Protein AF-K2A8J6-F1 (afdb_monomer_lite)

Foldseek 3Di:
DDDDDDDDPDPPDDQPPLVVLVVVLVVQAPPFPCQVVNVVSQVQWDWDDWDQVPPPQGIWTWIARPSNQKIWIAHDPRNHGNDIGGHDDPPD

pLDDT: mean 88.0, std 15.12, range [45.47, 98.56]

Sequence (92 aa):
IEMSASYVEGAVTTPTEWDAVLEEARSLIQVDGQGAYALSLFTDKVLIETDTIGVGTGPVDYYYSAGADVTLKYERSYDVVLDIMDGETSAF

Structure (mmCIF, N/CA/C/O backbone):
data_AF-K2A8J6-F1
#
_entry.id   AF-K2A8J6-F1
#
loop_
_atom_site.group_PDB
_atom_site.id
_atom_site.type_symbol
_atom_site.label_atom_id
_atom_site.label_alt_id
_atom_site.label_comp_id
_atom_site.label_asym_id
_atom_site.label_entity_id
_atom_site.label_seq_id
_atom_site.pdbx_PDB_ins_code
_atom_site.Cartn_x
_atom_site.Cartn_y
_atom_site.Cartn_z
_atom_site.occupancy
_atom_site.B_iso_or_equiv
_atom_site.auth_seq_id
_atom_site.auth_comp_id
_atom_site.auth_asym_id
_atom_site.auth_atom_id
_atom_site.pdbx_PDB_model_num
ATOM 1 N N . ILE A 1 1 ? -23.430 -18.718 -20.780 1.00 50.50 1 ILE A N 1
ATOM 2 C CA . ILE A 1 1 ? -22.750 -17.735 -21.651 1.00 50.50 1 ILE A CA 1
ATOM 3 C C . ILE A 1 1 ? -21.298 -18.172 -21.686 1.00 50.50 1 ILE A C 1
ATOM 5 O O . ILE A 1 1 ? -20.656 -18.125 -20.646 1.00 50.50 1 ILE A O 1
ATOM 9 N N . GLU A 1 2 ? -20.837 -18.736 -22.799 1.00 45.47 2 GLU A N 1
ATOM 10 C CA . GLU A 1 2 ? -19.434 -19.1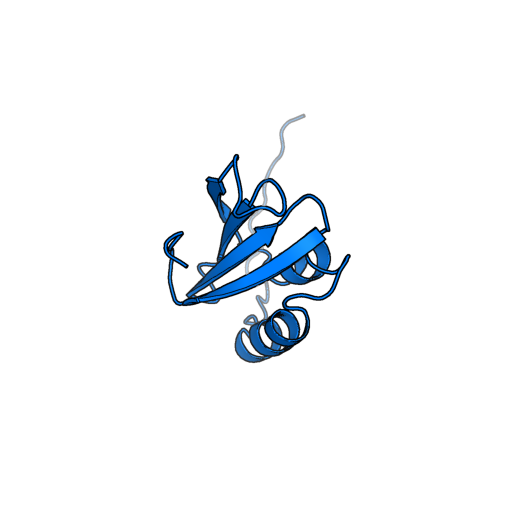30 -22.964 1.00 45.47 2 GLU A CA 1
ATOM 11 C C . GLU A 1 2 ? -18.609 -17.869 -23.246 1.00 45.47 2 GLU A C 1
ATOM 13 O O . GLU A 1 2 ? -18.893 -17.144 -24.197 1.00 45.47 2 GLU A O 1
ATOM 18 N N . MET A 1 3 ? -17.632 -17.564 -22.390 1.00 51.97 3 MET A N 1
ATOM 19 C CA . MET A 1 3 ? -16.663 -16.498 -22.646 1.00 51.97 3 MET A CA 1
ATOM 20 C C . MET A 1 3 ? -15.539 -17.064 -23.514 1.00 51.97 3 MET A C 1
ATOM 22 O O . MET A 1 3 ? -14.725 -17.853 -23.043 1.00 51.97 3 MET A O 1
ATOM 26 N N . SER A 1 4 ? -15.487 -16.660 -24.780 1.00 63.47 4 SER A N 1
ATOM 27 C CA . SER A 1 4 ? -14.341 -16.911 -25.654 1.00 63.47 4 SER A CA 1
ATOM 28 C C . SER A 1 4 ? -13.329 -15.775 -25.497 1.00 63.47 4 SER A C 1
ATOM 30 O O . SER A 1 4 ? -13.622 -14.638 -25.867 1.00 63.47 4 SER A O 1
ATOM 32 N N . ALA A 1 5 ? -12.144 -16.064 -24.960 1.00 66.94 5 ALA A N 1
ATOM 33 C CA . ALA A 1 5 ? -11.023 -15.129 -24.987 1.00 66.94 5 ALA A CA 1
ATOM 34 C C . ALA A 1 5 ? -10.276 -15.276 -26.323 1.00 66.94 5 ALA A C 1
ATOM 36 O O . ALA A 1 5 ? -9.818 -16.367 -26.661 1.00 66.94 5 ALA A O 1
ATOM 37 N N . SER A 1 6 ? -10.164 -14.193 -27.094 1.00 62.78 6 SER A N 1
ATOM 38 C CA . SER A 1 6 ? -9.348 -14.138 -28.310 1.00 62.78 6 SER A CA 1
ATOM 39 C C . SER A 1 6 ? -8.014 -13.462 -28.008 1.00 62.78 6 SER A C 1
ATOM 41 O O . SER A 1 6 ? -7.993 -12.337 -27.512 1.00 62.78 6 SER A O 1
ATOM 43 N N . TYR A 1 7 ? -6.910 -14.133 -28.330 1.00 67.12 7 TYR A N 1
ATOM 44 C CA . TYR A 1 7 ? -5.575 -13.543 -28.276 1.00 67.12 7 TYR A CA 1
ATOM 45 C C . TYR A 1 7 ? -5.451 -12.432 -29.329 1.00 67.12 7 TYR A C 1
ATOM 47 O O . TYR A 1 7 ? -5.783 -12.650 -30.495 1.00 67.12 7 TYR A O 1
ATOM 55 N N . VAL A 1 8 ? -4.985 -11.253 -28.916 1.00 73.94 8 VAL A N 1
ATOM 56 C CA . VAL A 1 8 ? -4.675 -10.138 -29.818 1.00 73.94 8 VAL A CA 1
ATOM 57 C C . VAL A 1 8 ? -3.159 -10.002 -29.874 1.00 73.94 8 VAL A C 1
ATOM 59 O O . VAL A 1 8 ? -2.522 -9.609 -28.898 1.00 73.94 8 VAL A O 1
ATOM 62 N N . GLU A 1 9 ? -2.578 -10.364 -31.013 1.00 45.75 9 GLU A N 1
ATOM 63 C CA . GLU A 1 9 ? -1.149 -10.207 -31.268 1.00 45.75 9 GLU A CA 1
ATOM 64 C C . GLU A 1 9 ? -0.848 -8.714 -31.471 1.00 45.75 9 GLU A C 1
ATOM 66 O O . GLU A 1 9 ? -1.436 -8.068 -32.338 1.00 45.75 9 GLU A O 1
ATOM 71 N N . GLY A 1 10 ? 0.025 -8.147 -30.633 1.00 53.59 10 GLY A N 1
ATOM 72 C CA . GLY A 1 10 ? 0.392 -6.728 -30.696 1.00 53.59 10 GLY A CA 1
ATOM 73 C C . GLY A 1 10 ? -0.291 -5.818 -29.673 1.00 53.59 10 GLY A C 1
ATOM 74 O O . GLY A 1 10 ? -0.347 -4.609 -29.893 1.00 53.59 10 GLY A O 1
ATOM 75 N N . ALA A 1 11 ? -0.789 -6.354 -28.552 1.00 54.59 11 ALA A N 1
ATOM 76 C CA . ALA A 1 11 ? -1.124 -5.519 -27.401 1.00 54.59 11 ALA A CA 1
ATOM 77 C C . ALA A 1 11 ? 0.118 -4.708 -26.993 1.00 54.59 11 ALA A C 1
ATOM 79 O O . ALA A 1 11 ? 1.107 -5.256 -26.509 1.00 54.59 11 ALA A O 1
ATOM 80 N N . VAL A 1 12 ? 0.077 -3.399 -27.238 1.00 51.06 12 VAL A N 1
ATOM 81 C CA . VAL A 1 12 ? 1.106 -2.472 -26.776 1.00 51.06 12 VAL A CA 1
ATOM 82 C C . VAL A 1 12 ? 0.929 -2.352 -25.270 1.00 51.06 12 VAL A C 1
ATOM 84 O O . VAL A 1 12 ? 0.079 -1.608 -24.789 1.00 51.06 12 VAL A O 1
ATOM 87 N N . THR A 1 13 ? 1.696 -3.131 -24.515 1.00 57.62 13 THR A N 1
ATOM 88 C CA . THR A 1 13 ? 1.862 -2.899 -23.085 1.00 57.62 13 THR A CA 1
ATOM 89 C C . THR A 1 13 ? 2.850 -1.752 -22.952 1.00 57.62 13 THR A C 1
ATOM 91 O O . THR A 1 13 ? 4.051 -1.947 -23.146 1.00 57.62 13 THR A O 1
ATOM 94 N N . THR A 1 14 ? 2.365 -0.541 -22.685 1.00 62.47 14 THR A N 1
ATOM 95 C CA . THR A 1 14 ? 3.257 0.509 -22.191 1.00 62.47 14 THR A CA 1
ATOM 96 C C . THR A 1 14 ? 3.864 -0.015 -20.890 1.00 62.47 14 THR A C 1
ATOM 98 O O . THR A 1 14 ? 3.093 -0.427 -20.018 1.00 62.47 14 THR A O 1
ATOM 101 N N . PRO A 1 15 ? 5.199 -0.082 -20.758 1.00 72.19 15 PRO A N 1
ATOM 102 C CA . PRO A 1 15 ? 5.817 -0.419 -19.486 1.00 72.19 15 PRO A CA 1
ATOM 103 C C . PRO A 1 15 ? 5.281 0.524 -18.409 1.00 72.19 15 PRO A C 1
ATOM 105 O O . PRO A 1 15 ? 5.195 1.732 -18.632 1.00 72.19 15 PRO A O 1
ATOM 108 N N . THR A 1 16 ? 4.867 -0.023 -17.271 1.00 82.31 16 THR A N 1
ATOM 109 C CA . THR A 1 16 ? 4.507 0.809 -16.125 1.00 82.31 16 THR A CA 1
ATOM 110 C C . THR A 1 16 ? 5.772 1.494 -15.620 1.00 82.31 16 THR A C 1
ATOM 112 O O . THR A 1 16 ? 6.752 0.825 -15.294 1.00 82.31 16 THR A O 1
ATOM 115 N N . GLU A 1 17 ? 5.749 2.821 -15.547 1.00 91.81 17 GLU A N 1
ATOM 116 C CA . GLU A 1 17 ? 6.82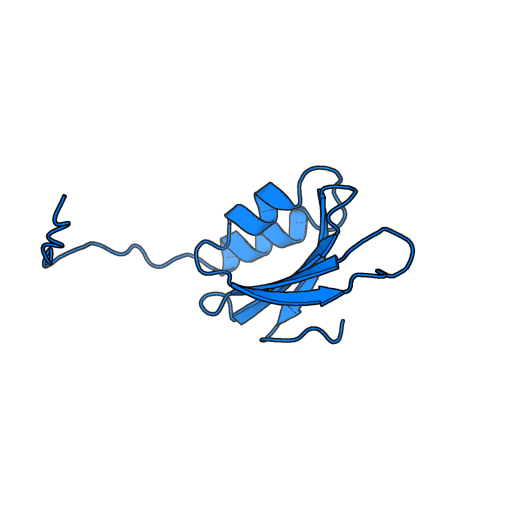3 3.625 -14.959 1.00 91.81 17 GLU A CA 1
ATOM 117 C C . GLU A 1 17 ? 6.722 3.540 -13.427 1.00 91.81 17 GLU A C 1
ATOM 119 O O . GLU A 1 17 ? 6.147 4.412 -12.770 1.00 91.81 17 GLU A O 1
ATOM 124 N N . TRP A 1 18 ? 7.217 2.438 -12.855 1.00 93.12 18 TRP A N 1
ATOM 125 C CA . TRP A 1 18 ? 7.056 2.135 -11.429 1.00 93.12 18 TRP A CA 1
ATOM 126 C C . TRP A 1 18 ? 7.646 3.197 -10.503 1.00 93.12 18 TRP A C 1
ATOM 128 O O . TRP A 1 18 ? 7.073 3.444 -9.447 1.00 93.12 18 TRP A O 1
ATOM 138 N N . ASP A 1 19 ? 8.715 3.880 -10.912 1.00 92.81 19 ASP A N 1
ATOM 139 C CA . ASP A 1 19 ? 9.307 4.966 -10.124 1.00 92.81 19 ASP A CA 1
ATOM 140 C C . ASP A 1 19 ? 8.309 6.110 -9.885 1.00 92.81 19 ASP A C 1
ATOM 142 O O . ASP A 1 19 ? 8.170 6.585 -8.758 1.00 92.81 19 ASP A O 1
ATOM 146 N N . ALA A 1 20 ? 7.556 6.507 -10.917 1.00 94.06 20 ALA A N 1
ATOM 147 C CA . ALA A 1 20 ? 6.541 7.554 -10.802 1.00 94.06 20 ALA A CA 1
ATOM 148 C C . ALA A 1 20 ? 5.351 7.095 -9.945 1.00 94.06 20 ALA A C 1
ATOM 150 O O . ALA A 1 20 ? 4.853 7.850 -9.111 1.00 94.06 20 ALA A O 1
ATOM 151 N N . VAL A 1 21 ? 4.931 5.836 -10.110 1.00 95.81 21 VAL A N 1
ATOM 152 C CA . VAL A 1 21 ? 3.875 5.220 -9.291 1.00 95.81 21 VAL A CA 1
ATOM 153 C C . VAL A 1 21 ? 4.273 5.183 -7.813 1.00 95.81 21 VAL A C 1
ATOM 155 O O . VAL A 1 21 ? 3.466 5.521 -6.949 1.00 95.81 21 VAL A O 1
ATOM 158 N N . LEU A 1 22 ? 5.515 4.799 -7.509 1.00 96.12 22 LEU A N 1
ATOM 159 C CA . LEU A 1 22 ? 6.036 4.743 -6.145 1.00 96.12 22 LEU A CA 1
ATOM 160 C C . LEU A 1 22 ? 6.192 6.135 -5.532 1.00 96.12 22 LEU A C 1
ATOM 162 O O . LEU A 1 22 ? 5.892 6.305 -4.352 1.00 96.12 22 LEU A O 1
ATOM 166 N N . GLU A 1 23 ? 6.648 7.126 -6.301 1.00 97.19 23 GLU A N 1
ATOM 167 C CA . GLU A 1 23 ? 6.727 8.516 -5.842 1.00 97.19 23 GLU A CA 1
ATOM 168 C C . GLU A 1 23 ? 5.340 9.048 -5.459 1.00 97.19 23 GLU A C 1
ATOM 170 O O . GLU A 1 23 ? 5.160 9.586 -4.362 1.00 97.19 23 GLU A O 1
ATOM 175 N N . GLU A 1 24 ? 4.343 8.819 -6.316 1.00 97.56 24 GLU A N 1
ATOM 176 C CA . GLU A 1 24 ? 2.961 9.202 -6.043 1.00 97.56 24 GLU A CA 1
ATOM 177 C C . GLU A 1 24 ? 2.409 8.463 -4.818 1.00 97.56 24 GLU A C 1
ATOM 179 O O . GLU A 1 24 ? 1.928 9.103 -3.883 1.00 97.56 24 GLU A O 1
ATOM 184 N N . ALA A 1 25 ? 2.546 7.136 -4.755 1.00 97.25 25 ALA A N 1
ATOM 185 C CA . ALA A 1 25 ? 2.064 6.339 -3.629 1.00 97.25 25 ALA A CA 1
ATOM 186 C C . ALA A 1 25 ? 2.705 6.756 -2.295 1.00 97.25 25 ALA A C 1
ATOM 188 O O . ALA A 1 25 ? 2.013 6.869 -1.283 1.00 97.25 25 ALA A O 1
ATOM 189 N N . ARG A 1 26 ? 4.014 7.049 -2.285 1.00 97.44 26 ARG A N 1
ATOM 190 C CA . ARG A 1 26 ? 4.730 7.536 -1.094 1.00 97.44 26 ARG A CA 1
ATOM 191 C C . ARG A 1 26 ? 4.240 8.909 -0.642 1.00 97.44 26 ARG A C 1
ATOM 193 O O . ARG A 1 26 ? 4.210 9.165 0.558 1.00 97.44 26 ARG A O 1
ATOM 200 N N . SER A 1 27 ? 3.816 9.770 -1.569 1.00 98.06 27 SER A N 1
ATOM 201 C CA . SER A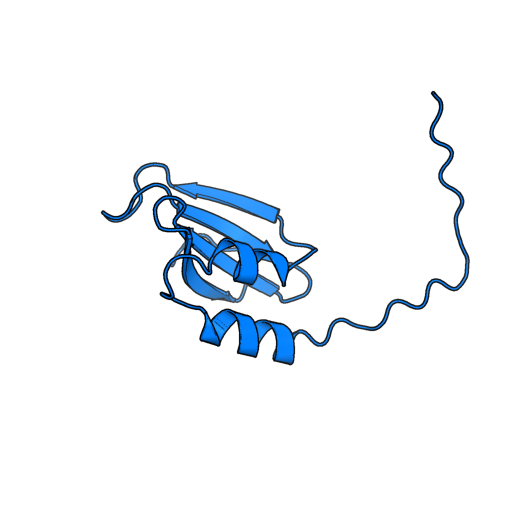 1 27 ? 3.234 11.077 -1.229 1.00 98.06 27 SER A CA 1
ATOM 202 C C . SER A 1 27 ? 1.876 10.981 -0.514 1.00 98.06 27 SER A C 1
ATOM 204 O O . SER A 1 27 ? 1.447 11.946 0.116 1.00 98.06 27 SER A O 1
ATOM 206 N N . LEU A 1 28 ? 1.222 9.814 -0.582 1.00 97.88 28 LEU A N 1
ATOM 207 C CA . LEU A 1 28 ? -0.095 9.533 -0.003 1.00 97.88 28 LEU A CA 1
ATOM 208 C C . LEU A 1 28 ? -0.029 8.759 1.327 1.00 97.88 28 LEU A C 1
ATOM 210 O O . LEU A 1 28 ? -1.070 8.471 1.921 1.00 97.88 28 LEU A O 1
ATOM 214 N N . ILE A 1 29 ? 1.170 8.416 1.812 1.00 97.31 29 ILE A N 1
ATOM 215 C CA . ILE A 1 29 ? 1.349 7.736 3.102 1.00 97.31 29 ILE A CA 1
ATOM 216 C C . ILE A 1 29 ? 0.798 8.614 4.235 1.00 97.31 29 ILE A C 1
ATOM 218 O O . ILE A 1 29 ? 1.111 9.800 4.323 1.00 97.31 29 ILE A O 1
ATOM 222 N N . GLN A 1 30 ? 0.009 8.009 5.128 1.00 95.62 30 GLN A N 1
ATOM 223 C CA . GLN A 1 30 ? -0.641 8.671 6.268 1.00 95.62 30 GLN A CA 1
ATOM 224 C C . GLN A 1 30 ? -1.566 9.842 5.882 1.00 95.62 30 GLN A C 1
ATOM 226 O O . GLN A 1 30 ? -1.802 10.740 6.691 1.00 95.62 30 GLN A O 1
ATOM 231 N N . VAL A 1 31 ? -2.110 9.839 4.659 1.00 97.06 31 VAL A N 1
ATOM 232 C CA . VAL A 1 31 ? -3.153 10.782 4.238 1.00 97.06 31 VAL A CA 1
ATOM 233 C C . VAL A 1 31 ? -4.520 10.099 4.316 1.00 97.06 31 VAL A C 1
ATOM 235 O O . VAL A 1 31 ? -4.804 9.173 3.556 1.00 97.06 31 VAL A O 1
ATOM 238 N N . ASP A 1 32 ? -5.367 10.565 5.234 1.00 95.12 32 ASP A N 1
ATOM 239 C CA . ASP A 1 32 ? -6.719 10.035 5.457 1.00 95.12 32 ASP A CA 1
ATOM 240 C C . ASP A 1 32 ? -7.570 10.038 4.176 1.00 95.12 32 ASP A C 1
ATOM 242 O O . ASP A 1 32 ? -7.639 11.040 3.454 1.00 95.12 32 ASP A O 1
ATOM 246 N N . GLY A 1 33 ? -8.260 8.925 3.905 1.00 97.25 33 GLY A N 1
ATOM 247 C CA . GLY A 1 33 ? -9.148 8.785 2.747 1.00 97.25 33 GLY A CA 1
ATOM 248 C C . GLY A 1 33 ? -8.436 8.692 1.394 1.00 97.25 33 GLY A C 1
ATOM 249 O O . GLY A 1 33 ? -9.049 8.992 0.367 1.00 97.25 33 GLY A O 1
ATOM 250 N N . GLN A 1 34 ? -7.137 8.376 1.376 1.00 98.12 34 GLN A N 1
ATOM 251 C CA . GLN A 1 34 ? -6.347 8.214 0.147 1.00 98.12 34 GLN A CA 1
ATOM 252 C C . GLN A 1 34 ? -5.814 6.792 -0.055 1.00 98.12 34 GLN A C 1
ATOM 254 O O . GLN A 1 34 ? -5.220 6.506 -1.097 1.00 98.12 34 GLN A O 1
ATOM 259 N N . GLY A 1 35 ? -6.021 5.880 0.893 1.00 97.38 35 GLY A N 1
ATOM 260 C CA . GLY A 1 35 ? -5.432 4.546 0.853 1.00 97.38 35 GLY A CA 1
ATOM 261 C C . GLY A 1 35 ? -5.904 3.712 -0.340 1.00 97.38 35 GLY A C 1
ATOM 262 O O . GLY A 1 35 ? -5.088 3.123 -1.045 1.00 97.38 35 GLY A O 1
ATOM 263 N N . ALA A 1 36 ? -7.196 3.729 -0.649 1.00 97.50 36 ALA A N 1
ATOM 264 C CA . ALA A 1 36 ? -7.784 3.027 -1.778 1.00 97.50 36 ALA A CA 1
ATOM 265 C C . ALA A 1 36 ? -7.283 3.588 -3.113 1.00 97.50 36 ALA A C 1
ATOM 267 O O . ALA A 1 36 ? -7.056 2.823 -4.054 1.00 97.50 36 ALA A O 1
ATOM 268 N N . TYR A 1 37 ? -7.069 4.907 -3.190 1.00 98.19 37 TYR A N 1
ATOM 269 C CA . TYR A 1 37 ? -6.457 5.532 -4.359 1.00 98.19 37 TYR A CA 1
ATOM 270 C C . TYR A 1 37 ? -5.003 5.083 -4.518 1.00 98.19 37 TYR A C 1
ATOM 272 O O . TYR A 1 37 ? -4.652 4.569 -5.579 1.00 98.19 37 TYR A O 1
ATOM 280 N N . ALA A 1 38 ? -4.197 5.154 -3.456 1.00 97.94 38 ALA A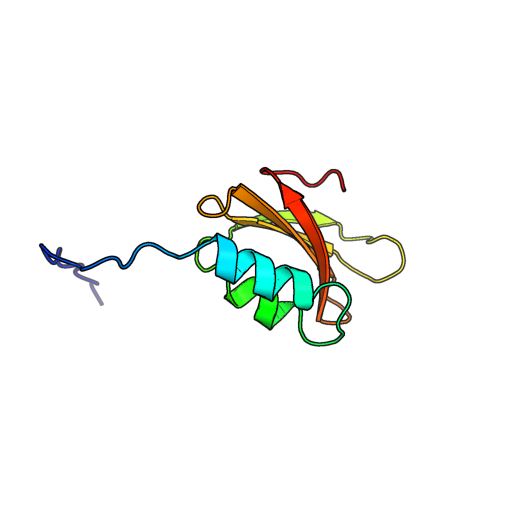 N 1
ATOM 281 C CA . ALA A 1 38 ? -2.814 4.683 -3.467 1.00 97.94 38 ALA A CA 1
ATOM 282 C C . ALA A 1 38 ? -2.719 3.201 -3.875 1.00 97.94 38 ALA A C 1
ATOM 284 O O . ALA A 1 38 ? -1.932 2.845 -4.749 1.00 97.94 38 ALA A O 1
ATOM 285 N N . LEU A 1 39 ? -3.587 2.338 -3.334 1.00 97.81 39 LEU A N 1
ATOM 286 C CA . LEU A 1 39 ? -3.683 0.936 -3.744 1.00 97.81 39 LEU A CA 1
ATOM 287 C C . LEU A 1 39 ? -4.072 0.790 -5.222 1.00 97.81 39 LEU A C 1
ATOM 289 O O . LEU A 1 39 ? -3.615 -0.140 -5.887 1.00 97.81 39 LEU A O 1
ATOM 293 N N . SER A 1 40 ? -4.930 1.659 -5.761 1.00 97.69 40 SER A N 1
ATOM 294 C CA . SER A 1 40 ? -5.383 1.579 -7.158 1.00 97.69 40 SER A CA 1
ATOM 295 C C . SER A 1 40 ? -4.259 1.783 -8.177 1.00 97.69 40 SER A C 1
ATOM 297 O O . SER A 1 40 ? -4.347 1.220 -9.269 1.00 97.69 40 SER A O 1
ATOM 299 N N . LEU A 1 41 ? -3.181 2.480 -7.792 1.00 96.94 41 LEU A N 1
ATOM 300 C CA . LEU A 1 41 ? -1.987 2.673 -8.621 1.00 96.94 41 LEU A CA 1
ATOM 301 C C . LEU A 1 41 ? -1.274 1.342 -8.934 1.00 96.94 41 LEU A C 1
ATOM 303 O O . LEU A 1 41 ? -0.669 1.187 -9.993 1.00 96.94 41 LEU A O 1
ATOM 307 N N . PHE A 1 42 ? -1.411 0.344 -8.055 1.00 96.62 42 PHE A N 1
ATOM 308 C CA . PHE A 1 42 ? -0.832 -0.992 -8.210 1.00 96.62 42 PHE A CA 1
ATOM 309 C C . PHE A 1 42 ? -1.895 -1.961 -8.733 1.00 96.62 42 PHE A C 1
ATOM 311 O O . PHE A 1 42 ? -2.632 -2.604 -7.978 1.00 96.62 42 PHE A O 1
ATOM 318 N N . THR A 1 43 ? -2.037 -2.031 -10.055 1.00 94.44 43 THR A N 1
ATOM 319 C CA . THR A 1 43 ? -3.065 -2.871 -10.703 1.00 94.44 43 THR A CA 1
ATOM 320 C C . THR A 1 43 ? -2.812 -4.372 -10.555 1.00 94.44 43 THR A C 1
ATOM 322 O O . THR A 1 43 ? -3.755 -5.157 -10.612 1.00 94.44 43 THR A O 1
ATOM 325 N N . ASP A 1 44 ? -1.562 -4.759 -10.315 1.00 95.06 44 ASP A N 1
ATOM 326 C CA . ASP A 1 44 ? -1.096 -6.133 -10.135 1.00 95.06 44 ASP A CA 1
ATOM 327 C C . ASP A 1 44 ? -1.084 -6.588 -8.668 1.00 95.06 44 ASP A C 1
ATOM 329 O O . ASP A 1 44 ? -0.703 -7.723 -8.386 1.00 95.06 44 ASP A O 1
ATOM 333 N N . LYS A 1 45 ? -1.487 -5.716 -7.734 1.00 96.69 45 LYS A N 1
ATOM 334 C CA . LYS A 1 45 ? -1.412 -6.009 -6.303 1.00 96.69 45 LYS A CA 1
ATOM 335 C C . LYS A 1 45 ? -2.214 -7.252 -5.916 1.00 96.69 45 LYS A C 1
ATOM 337 O O . LYS A 1 45 ? -3.333 -7.471 -6.389 1.00 96.69 45 LYS A O 1
ATOM 342 N N . VAL A 1 46 ? -1.692 -7.992 -4.949 1.00 97.88 46 VAL A N 1
ATOM 343 C CA . VAL A 1 46 ? -2.353 -9.137 -4.322 1.00 97.88 46 VAL A CA 1
ATOM 344 C C . VAL A 1 46 ? -2.333 -8.980 -2.808 1.00 97.88 46 VAL A C 1
ATOM 346 O O . VAL A 1 46 ? -1.353 -8.515 -2.239 1.00 97.88 46 VAL A O 1
ATOM 349 N N . LEU A 1 47 ? -3.428 -9.345 -2.145 1.00 97.81 47 LEU A N 1
ATOM 350 C CA . LEU A 1 47 ? -3.476 -9.397 -0.684 1.00 97.81 47 LEU A CA 1
ATOM 351 C C . LEU A 1 47 ? -2.645 -10.594 -0.208 1.00 97.81 47 LEU A C 1
ATOM 353 O O . LEU A 1 47 ? -2.965 -11.725 -0.577 1.00 97.81 47 LEU A O 1
ATOM 357 N N . ILE A 1 48 ? -1.621 -10.352 0.611 1.00 97.88 48 ILE A N 1
ATOM 358 C CA . ILE A 1 48 ? -0.754 -11.409 1.157 1.00 97.88 48 ILE A CA 1
ATOM 359 C C . ILE A 1 48 ? -1.077 -11.736 2.618 1.00 97.88 48 ILE A C 1
ATOM 361 O O . ILE A 1 48 ? -0.954 -12.886 3.032 1.00 97.88 48 ILE A O 1
ATOM 365 N N . GLU A 1 49 ? -1.555 -10.757 3.391 1.00 96.31 49 GLU A N 1
ATOM 366 C CA . GLU A 1 49 ? -1.917 -10.942 4.797 1.00 96.31 49 GLU A CA 1
ATOM 367 C C . GLU A 1 49 ? -2.968 -9.913 5.247 1.00 96.31 49 GLU A C 1
ATOM 369 O O . GLU A 1 49 ? -3.001 -8.788 4.750 1.00 96.31 49 GLU A O 1
ATOM 374 N N . THR A 1 50 ? -3.801 -10.293 6.221 1.00 94.94 50 THR A N 1
ATOM 375 C CA . THR A 1 50 ? -4.671 -9.376 6.973 1.00 94.94 50 THR A CA 1
ATOM 376 C C . THR A 1 50 ? -4.387 -9.520 8.469 1.00 94.94 50 THR A C 1
ATOM 378 O O . THR A 1 50 ? -4.674 -10.563 9.062 1.00 94.94 50 THR A O 1
ATOM 381 N N . ASP A 1 51 ? -3.908 -8.451 9.100 1.00 91.31 51 ASP A N 1
ATOM 382 C CA . ASP A 1 51 ? -3.863 -8.301 10.552 1.00 91.31 51 ASP A CA 1
ATOM 383 C C . ASP A 1 51 ? -5.204 -7.741 11.050 1.00 91.31 51 ASP A C 1
ATOM 385 O O . ASP A 1 51 ? -5.532 -6.564 10.899 1.00 91.31 51 ASP A O 1
ATOM 389 N N . THR A 1 52 ? -6.004 -8.617 11.657 1.00 85.19 52 THR A N 1
ATOM 390 C CA . THR A 1 52 ? -7.341 -8.274 12.166 1.00 85.19 52 THR A CA 1
ATOM 391 C C . THR A 1 52 ? -7.345 -7.415 13.430 1.00 85.19 52 THR A C 1
ATOM 393 O O . THR A 1 52 ? -8.382 -6.829 13.741 1.00 85.19 52 THR A O 1
ATOM 396 N N . ILE A 1 53 ? -6.238 -7.370 14.178 1.00 78.25 53 ILE A N 1
ATOM 397 C CA . ILE A 1 53 ? -6.141 -6.560 15.397 1.00 78.25 53 ILE A CA 1
ATOM 398 C C . ILE A 1 53 ? -5.768 -5.142 14.984 1.00 78.25 53 ILE A C 1
ATOM 400 O O . ILE A 1 53 ? -6.455 -4.190 15.362 1.00 78.25 53 ILE A O 1
ATOM 404 N N . GLY A 1 54 ? -4.701 -5.036 14.188 1.00 66.12 54 GLY A N 1
ATOM 405 C CA . GLY A 1 54 ? -4.068 -3.780 13.832 1.00 66.12 54 GLY A CA 1
ATOM 406 C C . GLY A 1 54 ? -3.503 -3.051 15.046 1.00 66.12 54 GLY A C 1
ATOM 407 O O . GLY A 1 54 ? -3.990 -3.153 16.174 1.00 66.12 54 GLY A O 1
ATOM 408 N N . VAL A 1 55 ? -2.429 -2.294 14.855 1.00 63.72 55 VAL A N 1
ATOM 409 C CA . VAL A 1 55 ? -1.723 -1.635 15.963 1.00 63.72 55 VAL A CA 1
ATOM 410 C C . VAL A 1 55 ? -2.491 -0.382 16.419 1.00 63.72 55 VAL A C 1
ATOM 412 O O . VAL A 1 55 ? -2.072 0.745 16.192 1.00 63.72 55 VAL A O 1
ATOM 415 N N . GLY A 1 56 ? -3.653 -0.572 17.049 1.00 66.12 56 GLY A N 1
ATOM 416 C CA . GLY A 1 56 ? -4.455 0.483 17.677 1.00 66.12 56 GLY A CA 1
ATOM 417 C C . GLY A 1 56 ? -5.343 1.317 16.745 1.00 66.12 56 GLY A C 1
ATOM 418 O O . GLY A 1 56 ? -6.110 2.134 17.251 1.00 66.12 56 GLY A O 1
ATOM 419 N N . THR A 1 57 ? -5.283 1.115 15.425 1.00 67.88 57 THR A N 1
ATOM 420 C CA . THR A 1 57 ? -6.035 1.905 14.427 1.00 67.88 57 THR A CA 1
ATOM 421 C C . THR A 1 57 ? -7.149 1.142 13.709 1.00 67.88 57 THR A C 1
ATOM 423 O O . THR A 1 57 ? -8.024 1.784 13.138 1.00 67.88 57 THR A O 1
ATOM 426 N N . GLY A 1 58 ? -7.178 -0.191 13.815 1.00 81.81 58 GLY A N 1
ATOM 427 C CA . GLY A 1 58 ? -8.139 -1.062 13.133 1.00 81.81 58 GLY A CA 1
ATOM 428 C C . GLY A 1 58 ? -7.459 -2.036 12.164 1.00 81.81 58 GLY A C 1
ATOM 429 O O . GLY A 1 58 ? -6.234 -2.043 12.081 1.00 81.81 58 GLY A O 1
ATOM 430 N N . PRO A 1 59 ? -8.220 -2.900 11.468 1.00 91.69 59 PRO A N 1
ATOM 431 C CA . PRO A 1 59 ? -7.658 -3.972 10.651 1.00 91.69 59 PRO A CA 1
ATOM 432 C C . PRO A 1 59 ? -6.719 -3.460 9.552 1.00 91.69 59 PRO A C 1
ATOM 434 O O . PRO A 1 59 ? -7.064 -2.535 8.811 1.00 91.69 59 PRO A O 1
ATOM 437 N N . VAL A 1 60 ? -5.571 -4.120 9.410 1.00 95.00 60 VAL A N 1
ATOM 438 C CA . VAL A 1 60 ? -4.535 -3.790 8.426 1.00 95.00 60 VAL A CA 1
ATOM 439 C C . VAL A 1 60 ? -4.403 -4.912 7.402 1.00 95.00 60 VAL A C 1
ATOM 441 O O . VAL A 1 60 ? -4.300 -6.081 7.759 1.00 95.00 60 VAL A O 1
ATOM 444 N N . ASP A 1 61 ? -4.371 -4.553 6.127 1.00 96.31 61 ASP A N 1
ATOM 445 C CA . ASP A 1 61 ? -4.048 -5.436 5.014 1.00 96.31 61 ASP A CA 1
ATOM 446 C C . ASP A 1 61 ? -2.652 -5.158 4.474 1.00 96.31 61 ASP A C 1
ATOM 448 O O . ASP A 1 61 ? -2.218 -4.010 4.399 1.00 96.31 61 ASP A O 1
ATOM 452 N N . TYR A 1 62 ? -1.996 -6.208 4.002 1.00 97.38 62 TYR A N 1
ATOM 453 C CA . TYR A 1 62 ? -0.712 -6.132 3.321 1.00 97.38 62 TYR A CA 1
ATOM 454 C C . TYR A 1 62 ? -0.911 -6.528 1.858 1.00 97.38 62 TYR A C 1
ATOM 456 O O . TYR A 1 62 ? -1.287 -7.666 1.567 1.00 97.38 62 TYR A O 1
ATOM 464 N N . TYR A 1 63 ? -0.696 -5.587 0.936 1.00 98.38 63 TYR A N 1
ATOM 465 C CA . TYR A 1 63 ? -0.842 -5.807 -0.505 1.00 98.38 63 TYR A CA 1
ATOM 466 C C . TYR A 1 63 ? 0.51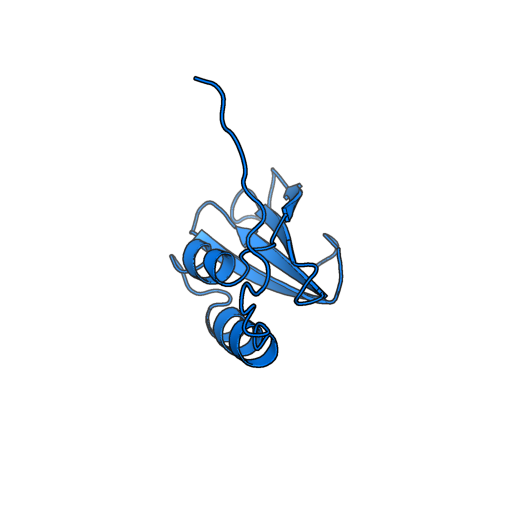8 -5.785 -1.196 1.00 98.38 63 TYR A C 1
ATOM 468 O O . TYR A 1 63 ? 1.167 -4.746 -1.205 1.00 98.38 63 TYR A O 1
ATOM 476 N N . TYR A 1 64 ? 0.928 -6.890 -1.810 1.00 98.56 64 TYR A N 1
ATOM 477 C CA . TYR A 1 64 ? 2.179 -6.981 -2.565 1.00 98.56 64 TYR A CA 1
ATOM 478 C C . TYR A 1 64 ? 1.958 -6.703 -4.054 1.00 98.56 64 TYR A C 1
ATOM 480 O O . TYR A 1 64 ? 1.025 -7.247 -4.641 1.00 98.56 64 TYR A O 1
ATOM 488 N N . SER A 1 65 ? 2.816 -5.887 -4.668 1.00 97.75 65 SER A N 1
ATOM 489 C CA . SER A 1 65 ? 2.910 -5.670 -6.117 1.00 97.75 65 SER A CA 1
ATOM 490 C C . SER A 1 65 ? 4.213 -6.276 -6.630 1.00 97.75 65 SER A C 1
ATOM 492 O O . SER A 1 65 ? 5.297 -5.837 -6.248 1.00 97.75 65 SER A O 1
ATOM 494 N N . ALA A 1 66 ? 4.109 -7.268 -7.515 1.00 96.56 66 ALA A N 1
ATOM 495 C CA . ALA A 1 66 ? 5.269 -7.943 -8.095 1.00 96.56 66 ALA A CA 1
ATOM 496 C C . ALA A 1 66 ? 5.985 -7.076 -9.140 1.00 96.56 66 ALA A C 1
ATOM 498 O O . ALA A 1 66 ? 7.188 -7.212 -9.343 1.00 96.56 66 ALA A O 1
ATOM 499 N N . GLY A 1 67 ? 5.254 -6.190 -9.821 1.00 94.31 67 GLY A N 1
ATOM 500 C CA . GLY A 1 67 ? 5.821 -5.277 -10.804 1.00 94.31 67 GLY A CA 1
ATOM 501 C C . GLY A 1 67 ? 6.687 -4.193 -10.168 1.00 94.31 67 GLY A C 1
ATOM 502 O O . GLY A 1 67 ? 7.752 -3.893 -10.703 1.00 94.31 67 GLY A O 1
ATOM 503 N N . ALA A 1 68 ? 6.250 -3.645 -9.032 1.00 95.25 68 ALA A N 1
ATOM 504 C CA . ALA A 1 68 ? 7.015 -2.665 -8.262 1.00 95.25 68 ALA A CA 1
ATOM 505 C C . ALA A 1 68 ? 7.980 -3.295 -7.240 1.00 95.25 68 ALA A C 1
ATOM 507 O O . ALA A 1 68 ? 8.833 -2.588 -6.717 1.00 95.25 68 ALA A O 1
ATOM 508 N N . ASP A 1 69 ? 7.831 -4.590 -6.950 1.00 97.50 69 ASP A N 1
ATOM 509 C CA . ASP A 1 69 ? 8.508 -5.315 -5.867 1.00 97.50 69 ASP A CA 1
ATOM 510 C C . ASP A 1 69 ? 8.376 -4.623 -4.500 1.00 97.50 69 ASP A C 1
ATOM 512 O O . ASP A 1 69 ? 9.352 -4.413 -3.782 1.00 97.50 69 ASP A O 1
ATOM 516 N N . VAL A 1 70 ? 7.144 -4.251 -4.137 1.00 98.12 70 VAL A N 1
ATOM 517 C CA . VAL A 1 70 ? 6.834 -3.620 -2.844 1.00 98.12 70 VAL A CA 1
ATOM 518 C C . VAL A 1 70 ? 5.570 -4.187 -2.218 1.00 98.12 70 VAL A C 1
ATOM 520 O O . VAL A 1 70 ? 4.630 -4.576 -2.913 1.00 98.12 70 VAL A O 1
ATOM 523 N N . THR A 1 71 ? 5.506 -4.145 -0.893 1.00 98.56 71 THR A N 1
ATOM 524 C CA . THR A 1 71 ? 4.285 -4.335 -0.118 1.00 98.56 71 THR A CA 1
ATOM 525 C C . THR A 1 71 ? 3.767 -3.000 0.412 1.00 98.56 71 THR A C 1
ATOM 527 O O . THR A 1 71 ? 4.524 -2.183 0.933 1.00 98.56 71 THR A O 1
ATOM 530 N N . LEU A 1 72 ? 2.456 -2.788 0.309 1.00 98.12 72 LEU A N 1
ATOM 531 C CA . LEU A 1 72 ? 1.726 -1.669 0.895 1.00 98.12 72 LEU A CA 1
ATOM 532 C C . LEU A 1 72 ? 1.001 -2.127 2.161 1.00 98.12 72 LEU A C 1
ATOM 534 O O . LEU A 1 72 ? 0.224 -3.083 2.117 1.00 98.12 72 LEU A O 1
ATOM 538 N N . LYS A 1 73 ? 1.206 -1.411 3.268 1.00 97.00 73 LYS A N 1
ATOM 539 C CA . LYS A 1 73 ? 0.499 -1.617 4.537 1.00 97.00 73 LYS A CA 1
ATOM 540 C C . LYS A 1 73 ? -0.722 -0.700 4.595 1.00 97.00 73 LYS A C 1
ATOM 54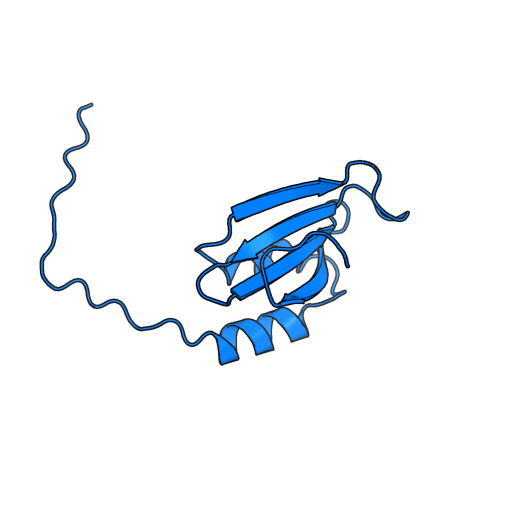2 O O . LYS A 1 73 ? -0.576 0.505 4.776 1.00 97.00 73 LYS A O 1
ATOM 547 N N . TYR A 1 74 ? -1.919 -1.249 4.437 1.00 96.69 74 TYR A N 1
ATOM 548 C CA . TYR A 1 74 ? -3.177 -0.511 4.307 1.00 96.69 74 TYR A CA 1
ATOM 549 C C . TYR A 1 74 ? -4.081 -0.694 5.529 1.00 96.69 74 TYR A C 1
ATOM 551 O O . TYR A 1 74 ? -4.495 -1.806 5.834 1.00 96.69 74 TYR A O 1
ATOM 559 N N . GLU A 1 75 ? -4.434 0.389 6.213 1.00 94.94 75 GLU A N 1
ATOM 560 C CA . GLU A 1 75 ? -5.409 0.399 7.305 1.00 94.94 75 GLU A CA 1
ATOM 561 C C . GLU A 1 75 ? -6.810 0.710 6.758 1.00 94.94 75 GLU A C 1
ATOM 563 O O . GLU A 1 75 ? -7.021 1.704 6.057 1.00 94.94 75 GLU A O 1
ATOM 568 N N . ARG A 1 76 ? -7.777 -0.164 7.064 1.00 92.69 76 ARG A N 1
ATOM 569 C CA . ARG A 1 76 ? -9.114 -0.133 6.452 1.00 92.69 76 ARG A CA 1
ATOM 570 C C . ARG A 1 76 ? -10.057 0.917 7.039 1.00 92.69 76 ARG A C 1
ATOM 572 O O . ARG A 1 76 ? -10.977 1.343 6.347 1.00 92.69 76 ARG A O 1
ATOM 579 N N . SER A 1 77 ? -9.912 1.256 8.314 1.00 91.69 77 SER A N 1
ATOM 580 C CA . SER A 1 77 ? -10.879 2.068 9.064 1.00 91.69 77 SER A CA 1
ATOM 581 C C . SER A 1 77 ? -10.844 3.535 8.652 1.00 91.69 77 SER A C 1
ATOM 583 O O . SER A 1 77 ? -11.895 4.173 8.590 1.00 91.69 77 SER A O 1
ATOM 585 N N . TYR A 1 78 ? -9.655 4.051 8.352 1.00 92.81 78 TYR A N 1
ATOM 586 C CA . TYR A 1 78 ? -9.430 5.430 7.919 1.00 92.81 78 TYR A CA 1
ATOM 587 C C . TYR A 1 78 ? -9.088 5.549 6.435 1.00 92.81 78 TYR A C 1
ATOM 589 O O . TYR A 1 78 ? -8.932 6.666 5.942 1.00 92.81 78 TYR A O 1
ATOM 597 N N . ASP A 1 79 ? -9.019 4.419 5.724 1.00 96.00 79 ASP A N 1
ATOM 598 C CA . ASP A 1 79 ? -8.626 4.366 4.318 1.00 96.00 79 ASP A CA 1
ATOM 599 C C . ASP A 1 79 ? -7.246 5.020 4.115 1.00 96.00 79 ASP A C 1
ATOM 601 O O . ASP A 1 79 ? -7.104 6.069 3.484 1.00 96.00 79 ASP A O 1
ATOM 605 N N . VAL A 1 80 ? -6.219 4.416 4.725 1.00 95.81 80 VAL A N 1
ATOM 606 C CA . VAL A 1 80 ? -4.862 4.979 4.814 1.00 95.81 80 VAL A CA 1
ATOM 607 C C . VAL A 1 80 ? -3.815 3.933 4.453 1.00 95.81 80 VAL A C 1
ATOM 609 O O . VAL A 1 80 ? -3.821 2.827 4.986 1.00 95.81 80 VAL A O 1
ATOM 612 N N . VAL A 1 81 ? -2.848 4.295 3.606 1.00 97.06 81 VAL A N 1
ATOM 613 C CA . VAL A 1 81 ? -1.580 3.551 3.521 1.00 97.06 81 VAL A CA 1
ATOM 614 C C . VAL A 1 81 ? -0.667 4.037 4.644 1.00 97.06 81 VAL A C 1
ATOM 616 O O . VAL A 1 81 ? -0.322 5.214 4.711 1.00 97.06 81 VAL A O 1
ATOM 619 N N . LEU A 1 82 ? -0.302 3.133 5.548 1.00 95.75 82 LEU A N 1
ATOM 620 C CA . LEU A 1 82 ? 0.556 3.410 6.697 1.00 95.75 82 LEU A CA 1
ATOM 621 C C . LEU A 1 82 ? 2.035 3.425 6.316 1.00 95.75 82 LEU A C 1
ATOM 623 O O . LEU A 1 82 ? 2.786 4.224 6.867 1.00 95.75 82 LEU A O 1
ATOM 627 N N . ASP A 1 83 ? 2.441 2.530 5.415 1.00 96.62 83 ASP A N 1
ATOM 628 C CA . ASP A 1 83 ? 3.830 2.391 4.984 1.00 96.62 83 ASP A CA 1
ATOM 629 C C . ASP A 1 83 ? 3.948 1.579 3.679 1.00 96.62 83 ASP A C 1
ATOM 631 O O . ASP A 1 83 ? 3.009 0.874 3.288 1.00 96.62 83 ASP A O 1
ATOM 635 N N . ILE A 1 84 ? 5.106 1.670 3.021 1.00 97.50 84 ILE A N 1
ATOM 636 C CA . ILE A 1 84 ? 5.477 0.904 1.824 1.00 97.50 84 ILE A CA 1
ATOM 637 C C . ILE A 1 84 ? 6.893 0.351 2.019 1.00 97.50 84 ILE A C 1
ATOM 639 O O . ILE A 1 84 ? 7.826 1.116 2.256 1.00 97.50 84 ILE A O 1
ATOM 643 N N . MET A 1 85 ? 7.064 -0.962 1.873 1.00 97.56 85 MET A N 1
ATOM 644 C CA . MET A 1 85 ? 8.346 -1.651 2.056 1.00 97.56 85 MET A CA 1
ATOM 645 C C . MET A 1 85 ? 8.681 -2.498 0.834 1.00 97.56 85 MET A C 1
ATOM 647 O O . MET A 1 85 ? 7.786 -3.066 0.219 1.00 97.56 85 MET A O 1
ATOM 651 N N . ASP A 1 86 ? 9.963 -2.596 0.498 1.00 97.00 86 ASP A N 1
ATOM 652 C CA . ASP A 1 86 ? 10.428 -3.431 -0.609 1.00 97.00 86 ASP A CA 1
ATOM 653 C C . ASP A 1 86 ? 10.220 -4.931 -0.307 1.00 97.00 86 ASP A C 1
ATOM 655 O O . ASP A 1 86 ? 10.398 -5.390 0.827 1.00 97.00 86 ASP A O 1
ATOM 659 N N . GLY A 1 87 ? 9.877 -5.699 -1.342 1.00 97.38 87 GLY A N 1
ATOM 660 C CA . GLY A 1 87 ? 9.635 -7.139 -1.287 1.00 97.38 87 GLY A CA 1
ATOM 661 C C . GLY A 1 87 ? 8.237 -7.551 -0.807 1.00 97.38 87 GLY A C 1
ATOM 662 O O . GLY A 1 87 ? 7.406 -6.735 -0.403 1.00 97.38 87 GLY A O 1
ATOM 663 N N . GLU A 1 88 ? 7.975 -8.860 -0.858 1.00 97.69 88 GLU A N 1
ATOM 664 C CA . GLU A 1 88 ? 6.751 -9.505 -0.360 1.00 97.69 88 GLU A CA 1
ATOM 665 C C . GLU A 1 88 ? 6.876 -9.768 1.152 1.00 97.69 88 GLU A C 1
ATOM 667 O O . GLU A 1 88 ? 7.505 -10.740 1.575 1.00 97.69 88 GLU A O 1
ATOM 672 N N . THR A 1 89 ? 6.335 -8.878 1.991 1.00 96.38 89 THR A N 1
ATOM 673 C CA . THR A 1 89 ? 6.534 -8.929 3.451 1.00 96.38 89 THR A CA 1
ATOM 674 C C . THR A 1 89 ? 5.368 -8.329 4.229 1.00 96.38 89 THR A C 1
ATOM 676 O O . THR A 1 89 ? 4.781 -7.340 3.815 1.00 96.38 89 THR A O 1
ATOM 679 N N . SER A 1 90 ? 5.066 -8.879 5.404 1.00 92.69 90 SER A N 1
ATOM 680 C CA . SER A 1 90 ? 4.169 -8.273 6.403 1.00 92.69 90 SER A CA 1
ATOM 681 C C . SER A 1 90 ? 4.914 -7.753 7.644 1.00 92.69 90 SER A C 1
ATOM 683 O O . SER A 1 90 ? 4.302 -7.214 8.565 1.00 92.69 90 SER A O 1
ATOM 685 N N . ALA A 1 91 ? 6.247 -7.862 7.671 1.00 90.50 91 ALA A N 1
ATOM 686 C CA . ALA A 1 91 ? 7.094 -7.500 8.809 1.00 90.50 91 ALA A CA 1
ATOM 687 C C . ALA A 1 91 ? 7.562 -6.028 8.759 1.00 90.50 91 ALA A C 1
ATOM 689 O O . ALA A 1 91 ? 8.746 -5.762 8.555 1.00 90.50 91 ALA A O 1
ATOM 690 N N . PHE A 1 92 ? 6.619 -5.098 8.940 1.00 86.06 92 PHE A N 1
ATOM 691 C CA . PHE A 1 92 ? 6.839 -3.640 8.985 1.00 86.06 92 PHE A CA 1
ATOM 692 C C . PHE A 1 92 ? 7.191 -3.119 10.381 1.00 86.06 92 PHE A C 1
ATOM 694 O O . PHE A 1 92 ? 6.485 -3.510 11.342 1.00 86.06 92 PHE A O 1
#

Radius of gyration: 15.49 Å; chains: 1; bounding box: 33×30×49 Å

Secondary structure (DSSP, 8-state):
----PPP-TT---PPP-HHHHHHHHHHTTT-TT-HHHHHHT-TT-EEEEEESS-SSSS-EEEEEETTTTEEEEEETTTTEEEEEEESS----